Protein AF-A0A9D6XEL8-F1 (afdb_monomer_lite)

Secondary structure (DSSP, 8-state):
--TT--EEEEE-SS-TT-EEEEE--SSS------TTS------PPSEEEEEEE--TT--S-EEEEEEEPTT--------PPPP-S---GGGSSS----SS---GGGTT----GGGGG--

Sequence (119 aa):
MTKGRKIFTMQCGFHAYMESWALVVDHPYYAITGQDGRFEIGDIPPGTYKVTIWHPYVRETYERTVTIKPKEQATLDFKVTAPTGRLYANQMVENAYVRYTITEDVQSQIVPTLEKQAY

Foldseek 3Di:
DDPPDQKDKDADPPDQPRIDIGGHDPDPFDWDADPVRDTDGPDDDFAKDKDWDDDQQQPDIWIDIDGDDPPDDDDDDDDGDDHDDDRGPVVPDDDDPPVDPDDPVNPDDDDDPVVVPPD

pLDDT: mean 76.39, std 19.74, range [33.62, 95.5]

Structure (mmCIF, N/CA/C/O backbone):
data_AF-A0A9D6XEL8-F1
#
_entry.id   AF-A0A9D6XEL8-F1
#
loop_
_atom_site.group_PDB
_atom_site.id
_atom_site.type_symbol
_atom_site.label_atom_id
_atom_site.label_alt_id
_atom_site.label_comp_id
_atom_site.label_asym_id
_atom_site.label_entity_id
_atom_site.label_seq_id
_atom_site.pdbx_PDB_ins_code
_atom_site.Cartn_x
_atom_site.Cartn_y
_atom_site.Cartn_z
_atom_site.occupancy
_atom_site.B_iso_or_equiv
_atom_site.auth_seq_id
_atom_site.auth_comp_id
_atom_site.auth_asym_id
_atom_site.auth_atom_id
_atom_site.pdbx_PDB_model_num
ATOM 1 N N . MET A 1 1 ? 14.012 -21.705 -0.208 1.00 47.19 1 MET A N 1
ATOM 2 C CA . MET A 1 1 ? 13.277 -20.437 -0.001 1.00 47.19 1 MET A CA 1
ATOM 3 C C . MET A 1 1 ? 13.988 -19.662 1.100 1.00 47.19 1 MET A C 1
ATOM 5 O O . MET A 1 1 ? 14.205 -20.229 2.162 1.00 47.19 1 MET A O 1
ATOM 9 N N . THR A 1 2 ? 14.456 -18.441 0.841 1.00 53.06 2 THR A N 1
ATOM 10 C CA . THR A 1 2 ? 15.219 -17.649 1.823 1.00 53.06 2 THR A CA 1
ATOM 11 C C . THR A 1 2 ? 14.279 -17.109 2.902 1.00 53.06 2 THR A C 1
ATOM 13 O O . THR A 1 2 ? 13.271 -16.476 2.591 1.00 53.06 2 THR A O 1
ATOM 16 N N . LYS A 1 3 ? 14.590 -17.384 4.171 1.00 62.34 3 LYS A N 1
ATOM 17 C CA . LYS A 1 3 ? 13.805 -16.966 5.342 1.00 62.34 3 LYS A CA 1
ATOM 18 C C . LYS A 1 3 ? 13.632 -15.436 5.345 1.00 62.34 3 LYS A C 1
ATOM 20 O O . LYS A 1 3 ? 14.617 -14.720 5.215 1.00 62.34 3 LYS A O 1
ATOM 25 N N . GLY A 1 4 ? 12.396 -14.945 5.481 1.00 71.56 4 GLY A N 1
ATOM 26 C CA . GLY A 1 4 ? 12.094 -13.512 5.643 1.00 71.56 4 GLY A CA 1
ATOM 27 C C . GLY A 1 4 ? 11.819 -12.704 4.365 1.00 71.56 4 GLY A C 1
ATOM 28 O O . GLY A 1 4 ? 11.584 -11.502 4.459 1.00 71.56 4 GLY A O 1
ATOM 29 N N . ARG A 1 5 ? 11.806 -13.319 3.174 1.00 74.50 5 ARG A N 1
ATOM 30 C CA . ARG A 1 5 ? 11.405 -12.621 1.939 1.00 74.50 5 ARG A CA 1
ATOM 31 C C . ARG A 1 5 ? 9.878 -12.469 1.883 1.00 74.50 5 ARG A C 1
ATOM 33 O O . ARG A 1 5 ? 9.175 -13.472 1.820 1.00 74.50 5 ARG A O 1
ATOM 40 N N . LYS A 1 6 ? 9.385 -11.224 1.883 1.00 83.12 6 LYS A N 1
ATOM 41 C CA . LYS A 1 6 ? 7.946 -10.897 1.791 1.00 83.12 6 LYS A CA 1
ATOM 42 C C . LYS A 1 6 ? 7.500 -10.405 0.414 1.00 83.12 6 LYS A C 1
ATOM 44 O O . LYS A 1 6 ? 6.308 -10.352 0.157 1.00 83.12 6 LYS A O 1
ATOM 49 N N . ILE A 1 7 ? 8.440 -10.063 -0.467 1.00 87.56 7 ILE A N 1
ATOM 50 C CA . ILE A 1 7 ? 8.157 -9.626 -1.839 1.00 87.56 7 ILE A CA 1
ATOM 51 C C . ILE A 1 7 ? 8.585 -10.732 -2.800 1.00 87.56 7 ILE A C 1
ATOM 53 O O . ILE A 1 7 ? 9.724 -11.205 -2.752 1.00 87.56 7 ILE A O 1
ATOM 57 N N . PHE A 1 8 ? 7.671 -11.124 -3.677 1.00 86.81 8 PHE A N 1
ATOM 58 C CA . PHE A 1 8 ? 7.888 -12.085 -4.745 1.00 86.81 8 PHE A CA 1
ATOM 59 C C . PHE A 1 8 ? 7.689 -11.384 -6.079 1.00 86.81 8 PHE A C 1
ATOM 61 O O . PHE A 1 8 ? 6.762 -10.596 -6.244 1.00 86.81 8 PHE A O 1
ATOM 68 N N . THR A 1 9 ? 8.565 -11.689 -7.025 1.00 86.88 9 THR A N 1
ATOM 69 C CA . THR A 1 9 ? 8.474 -11.220 -8.402 1.00 86.88 9 THR A CA 1
ATOM 70 C C . THR A 1 9 ? 8.612 -12.421 -9.324 1.00 86.88 9 THR A C 1
ATOM 72 O O . THR A 1 9 ? 9.422 -13.320 -9.073 1.00 86.88 9 THR A O 1
ATOM 75 N N . MET A 1 10 ? 7.786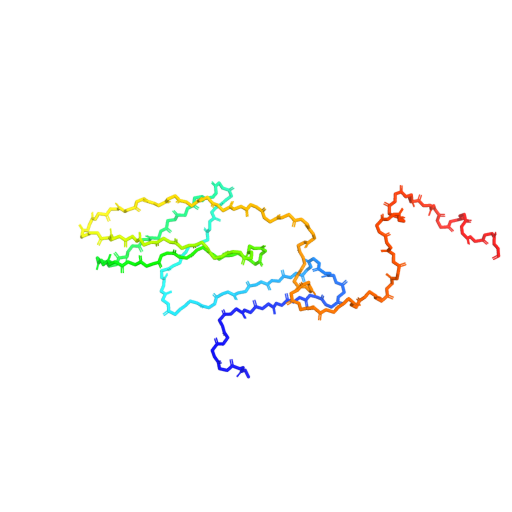 -12.460 -10.360 1.00 86.69 10 MET A N 1
ATOM 76 C CA . MET A 1 10 ? 7.879 -13.420 -11.449 1.00 86.69 10 MET A CA 1
ATOM 77 C C . MET A 1 10 ? 7.891 -12.628 -12.746 1.00 86.69 10 MET A C 1
ATOM 79 O O . MET A 1 10 ? 6.924 -11.937 -13.054 1.00 86.69 10 MET A O 1
ATOM 83 N N . GLN A 1 11 ? 8.982 -12.746 -13.496 1.00 84.50 11 GLN A N 1
ATOM 84 C CA . GLN A 1 11 ? 9.199 -12.029 -14.746 1.00 84.50 11 GLN A CA 1
ATOM 85 C C . GLN A 1 11 ? 9.474 -13.019 -15.880 1.00 84.50 11 GLN A C 1
ATOM 87 O O . GLN A 1 11 ? 10.145 -14.036 -15.691 1.00 84.50 11 GLN A O 1
ATOM 92 N N . CYS A 1 12 ? 8.967 -12.715 -17.072 1.00 83.81 12 CYS A N 1
ATOM 93 C CA . CYS A 1 12 ? 9.309 -13.440 -18.287 1.00 83.81 12 CYS A CA 1
ATOM 94 C C . CYS A 1 12 ? 10.765 -13.162 -18.692 1.00 83.81 12 CYS A C 1
ATOM 96 O O . CYS A 1 12 ? 11.196 -12.014 -18.747 1.00 83.81 12 CYS A O 1
ATOM 98 N N . GLY A 1 13 ? 11.514 -14.201 -19.069 1.00 84.00 13 GLY A N 1
ATOM 99 C CA . GLY A 1 13 ? 12.900 -14.046 -19.529 1.00 84.00 13 GLY A CA 1
ATOM 100 C C . GLY A 1 13 ? 13.059 -13.354 -20.891 1.00 84.00 13 GLY A C 1
ATOM 101 O O . GLY A 1 13 ? 14.178 -13.012 -21.262 1.00 84.00 13 GLY A O 1
ATOM 102 N N . PHE A 1 14 ? 11.969 -13.161 -21.642 1.00 83.12 14 PHE A N 1
ATOM 103 C CA . PHE A 1 14 ? 11.994 -12.568 -22.986 1.00 83.12 14 PHE A CA 1
ATOM 104 C C . PHE A 1 14 ? 11.302 -11.202 -23.051 1.00 83.12 14 PHE A C 1
ATOM 106 O O . PHE A 1 14 ? 11.761 -10.296 -23.742 1.00 83.12 14 PHE A O 1
ATOM 113 N N . HIS A 1 15 ? 10.211 -11.034 -22.303 1.00 79.44 15 HIS A N 1
ATOM 114 C CA . HIS A 1 15 ? 9.419 -9.810 -22.293 1.00 79.44 15 HIS A CA 1
ATOM 115 C C . HIS A 1 15 ? 9.628 -9.072 -20.976 1.00 79.44 15 HIS A C 1
ATOM 117 O O . HIS A 1 15 ? 9.016 -9.418 -19.968 1.00 79.44 15 HIS A O 1
ATOM 123 N N . ALA A 1 16 ? 10.463 -8.031 -20.992 1.00 71.69 16 ALA A N 1
ATOM 124 C CA . ALA A 1 16 ? 10.789 -7.267 -19.788 1.00 71.69 16 ALA A CA 1
ATOM 125 C C . ALA A 1 16 ? 9.557 -6.646 -19.100 1.00 71.69 16 ALA A C 1
ATOM 127 O O . ALA A 1 16 ? 9.580 -6.487 -17.886 1.00 71.69 16 ALA A O 1
ATOM 128 N N . TYR A 1 17 ? 8.489 -6.352 -19.854 1.00 74.75 17 TYR A N 1
ATOM 129 C CA . TYR A 1 17 ? 7.215 -5.826 -19.341 1.00 74.75 17 TYR A CA 1
ATOM 130 C C . TYR A 1 17 ? 6.308 -6.890 -18.709 1.00 74.75 17 TYR A C 1
ATOM 132 O O . TYR A 1 17 ? 5.348 -6.553 -18.020 1.00 74.75 17 TYR A O 1
ATOM 140 N N . MET A 1 18 ? 6.542 -8.172 -18.999 1.00 82.31 18 MET A N 1
ATOM 141 C CA . MET A 1 18 ? 5.672 -9.250 -18.550 1.00 82.31 18 MET A CA 1
ATOM 142 C C . MET A 1 18 ? 6.148 -9.724 -17.185 1.00 82.31 18 MET A C 1
ATOM 144 O O . MET A 1 18 ? 6.971 -10.636 -17.063 1.00 82.31 18 MET A O 1
ATOM 148 N N . GLU A 1 19 ? 5.617 -9.076 -16.161 1.00 84.94 19 GLU A N 1
ATOM 149 C CA . GLU A 1 19 ? 5.938 -9.350 -14.773 1.00 84.94 19 GLU A CA 1
ATOM 150 C C . GLU A 1 19 ? 4.691 -9.395 -13.897 1.00 84.94 19 GLU A C 1
ATOM 152 O O . GLU A 1 19 ? 3.638 -8.844 -14.212 1.00 84.94 19 GLU A O 1
ATOM 157 N N . SER A 1 20 ? 4.831 -10.077 -12.770 1.00 87.62 20 SER A N 1
ATOM 158 C CA . SER A 1 20 ? 3.857 -10.092 -11.693 1.00 87.62 20 SER A CA 1
ATOM 159 C C . SER A 1 20 ? 4.581 -9.969 -10.365 1.00 87.62 20 SER A C 1
ATOM 161 O O . SER A 1 20 ? 5.723 -10.413 -10.210 1.00 87.62 20 SER A O 1
ATOM 163 N N . TRP A 1 21 ? 3.896 -9.362 -9.406 1.00 87.81 21 TRP A N 1
ATOM 164 C CA . TRP A 1 21 ? 4.420 -9.132 -8.076 1.00 87.81 21 TRP A CA 1
ATOM 165 C C . TRP A 1 21 ? 3.437 -9.625 -7.026 1.00 87.81 21 TRP A C 1
ATOM 167 O O . TRP A 1 21 ? 2.225 -9.505 -7.194 1.00 87.81 21 TRP A O 1
ATOM 177 N N . ALA A 1 22 ? 3.964 -10.139 -5.921 1.00 86.69 22 ALA A N 1
ATOM 178 C CA . ALA A 1 22 ? 3.176 -10.475 -4.749 1.00 86.69 22 ALA A CA 1
ATOM 179 C C . ALA A 1 22 ? 3.867 -9.961 -3.486 1.00 86.69 22 ALA A C 1
ATOM 181 O O . ALA A 1 22 ? 5.074 -10.136 -3.303 1.00 86.69 22 ALA A O 1
ATOM 182 N N . LEU A 1 23 ? 3.080 -9.347 -2.609 1.00 88.88 23 LEU A N 1
ATOM 183 C CA . LEU A 1 23 ? 3.489 -8.935 -1.275 1.00 88.88 23 LEU A CA 1
ATOM 184 C C . LEU A 1 23 ? 2.778 -9.830 -0.260 1.00 88.88 23 LEU A C 1
ATOM 186 O O . LEU A 1 23 ? 1.553 -9.903 -0.237 1.00 88.88 23 LEU A O 1
ATOM 190 N N . VAL A 1 24 ? 3.551 -10.513 0.578 1.00 89.12 24 VAL A N 1
ATOM 191 C CA . VAL A 1 24 ? 3.031 -11.331 1.673 1.00 89.12 24 VAL A CA 1
ATOM 192 C C . VAL A 1 24 ? 2.854 -10.451 2.901 1.00 89.12 24 VAL A C 1
ATOM 194 O O . VAL A 1 24 ? 3.816 -9.869 3.410 1.00 89.12 24 VAL A O 1
ATOM 197 N N . VAL A 1 25 ? 1.613 -10.379 3.371 1.00 90.00 25 VAL A N 1
ATOM 198 C CA . VAL A 1 25 ? 1.204 -9.636 4.561 1.00 90.00 25 VAL A CA 1
ATOM 199 C C . VAL A 1 25 ? 0.796 -10.646 5.633 1.00 90.00 25 VAL A C 1
ATOM 201 O O . VAL A 1 25 ? 0.002 -11.543 5.369 1.00 90.00 25 VAL A O 1
ATOM 204 N N . ASP A 1 26 ? 1.343 -10.509 6.843 1.00 90.69 26 ASP A N 1
ATOM 205 C CA . ASP A 1 26 ? 1.114 -11.460 7.948 1.00 90.69 26 ASP A CA 1
ATOM 206 C C . ASP A 1 26 ? -0.225 -11.226 8.682 1.00 90.69 26 ASP A C 1
ATOM 208 O O . ASP A 1 26 ? -0.531 -11.894 9.668 1.00 90.69 26 ASP A O 1
ATOM 212 N N . HIS A 1 27 ? -1.019 -10.253 8.233 1.00 92.31 27 HIS A N 1
ATOM 213 C CA . HIS A 1 27 ? -2.295 -9.849 8.819 1.00 92.31 27 HIS A CA 1
ATOM 214 C C . HIS A 1 27 ? -3.344 -9.600 7.722 1.00 92.31 27 HIS A C 1
ATOM 216 O O . HIS A 1 27 ? -2.977 -9.284 6.589 1.00 92.31 27 HIS A O 1
ATOM 222 N N . PRO A 1 28 ? -4.650 -9.676 8.036 1.00 94.06 28 PRO A N 1
ATOM 223 C CA . PRO A 1 28 ? -5.707 -9.538 7.029 1.00 94.06 28 PRO A CA 1
ATOM 224 C C . PRO A 1 28 ? -5.932 -8.093 6.556 1.00 94.06 28 PRO A C 1
ATOM 226 O O . PRO A 1 28 ? -6.635 -7.874 5.578 1.00 94.06 28 PRO A O 1
ATOM 229 N N . TYR A 1 29 ? -5.351 -7.102 7.237 1.00 94.75 29 TYR A N 1
ATOM 230 C CA . TYR A 1 29 ? -5.590 -5.684 6.956 1.00 94.75 29 TYR A CA 1
ATOM 231 C C . TYR A 1 29 ? -4.754 -5.182 5.772 1.00 94.75 29 TYR A C 1
ATOM 233 O O . TYR A 1 29 ? -3.647 -4.679 5.951 1.00 94.75 29 TYR A O 1
ATOM 241 N N . TYR A 1 30 ? -5.271 -5.331 4.557 1.00 94.31 30 TYR A N 1
ATOM 242 C CA . TYR A 1 30 ? -4.699 -4.752 3.344 1.00 94.31 30 TYR A CA 1
ATOM 243 C C . TYR A 1 30 ? -5.817 -4.341 2.384 1.00 94.31 30 TYR A C 1
ATOM 245 O O . TYR A 1 30 ? -6.927 -4.863 2.448 1.00 94.31 30 TYR A O 1
ATOM 253 N N . ALA A 1 31 ? -5.512 -3.419 1.477 1.00 94.81 31 ALA A N 1
ATOM 254 C CA . ALA A 1 31 ? -6.393 -3.052 0.378 1.00 94.81 31 ALA A CA 1
ATOM 255 C C . ALA A 1 31 ? -5.563 -2.770 -0.873 1.00 94.81 31 ALA A C 1
ATOM 257 O O . ALA A 1 31 ? -4.433 -2.289 -0.787 1.00 94.81 31 ALA A O 1
ATOM 258 N N . ILE A 1 32 ? -6.140 -3.066 -2.036 1.00 93.19 32 ILE A N 1
ATOM 259 C CA . ILE A 1 32 ? -5.604 -2.649 -3.331 1.00 93.19 32 ILE A CA 1
ATOM 260 C C . ILE A 1 32 ? -6.354 -1.381 -3.726 1.00 93.19 32 ILE A C 1
ATOM 262 O O . ILE A 1 32 ? -7.584 -1.364 -3.717 1.00 93.19 32 ILE A O 1
ATOM 266 N N . THR A 1 33 ? -5.621 -0.318 -4.050 1.00 93.75 33 THR A N 1
ATOM 267 C CA . THR A 1 33 ? -6.218 0.945 -4.494 1.00 93.75 33 THR A CA 1
ATOM 268 C C . THR A 1 33 ? -6.980 0.758 -5.803 1.00 93.75 33 THR A C 1
ATOM 270 O O . THR A 1 33 ? -6.481 0.113 -6.729 1.00 93.75 33 THR A O 1
ATOM 273 N N . GLY A 1 34 ? -8.164 1.362 -5.896 1.00 92.00 34 GLY A N 1
ATOM 274 C CA . GLY A 1 34 ? -8.931 1.444 -7.136 1.00 92.00 34 GLY A CA 1
ATOM 275 C C . GLY A 1 34 ? -8.261 2.332 -8.191 1.00 92.00 34 GLY A C 1
ATOM 276 O O . GLY A 1 34 ? -7.245 2.980 -7.939 1.00 92.00 34 GLY A O 1
ATOM 277 N N . GLN A 1 35 ? -8.860 2.401 -9.384 1.00 91.50 35 GLN A N 1
ATOM 278 C CA . GLN A 1 35 ? -8.367 3.248 -10.486 1.00 91.50 35 GLN A CA 1
ATOM 279 C C . GLN A 1 35 ? -8.388 4.749 -10.155 1.00 91.50 35 GLN A C 1
ATOM 281 O O . GLN A 1 35 ? -7.654 5.531 -10.749 1.00 91.50 35 GLN A O 1
ATOM 286 N N . ASP A 1 36 ? -9.227 5.143 -9.204 1.00 91.62 36 ASP A N 1
ATOM 287 C CA . ASP A 1 36 ? -9.355 6.497 -8.670 1.00 91.62 36 ASP A CA 1
ATOM 288 C C . ASP A 1 36 ? -8.433 6.762 -7.465 1.00 91.62 36 ASP A C 1
ATOM 290 O O . ASP A 1 36 ? -8.490 7.835 -6.868 1.00 91.62 36 ASP A O 1
ATOM 294 N N . GLY A 1 37 ? -7.592 5.791 -7.091 1.00 90.56 37 GLY A N 1
ATOM 295 C CA . GLY A 1 37 ? -6.678 5.880 -5.954 1.00 90.56 37 GLY A CA 1
ATOM 296 C C . GLY A 1 37 ? -7.337 5.683 -4.587 1.00 90.56 37 GLY A C 1
ATOM 297 O O . GLY A 1 37 ? -6.646 5.776 -3.573 1.00 90.56 37 GLY A O 1
ATOM 298 N N . ARG A 1 38 ? -8.645 5.393 -4.524 1.00 94.94 38 ARG A N 1
ATOM 299 C CA . ARG A 1 38 ? -9.341 5.156 -3.251 1.00 94.94 38 ARG A CA 1
ATOM 300 C C . ARG A 1 38 ? -9.079 3.747 -2.727 1.00 94.94 38 ARG A C 1
ATOM 302 O O . ARG A 1 38 ? -8.910 2.799 -3.494 1.00 94.94 38 ARG A O 1
ATOM 309 N N . PHE A 1 39 ? -9.065 3.616 -1.406 1.00 94.38 39 PHE A N 1
ATOM 310 C CA . PHE A 1 39 ? -8.938 2.348 -0.695 1.00 94.38 39 PHE A CA 1
ATOM 311 C C . PHE A 1 39 ? -9.803 2.372 0.566 1.00 94.38 39 PHE A C 1
ATOM 313 O O . PHE A 1 39 ? -10.055 3.434 1.134 1.00 94.38 39 PHE A O 1
ATOM 320 N N . GLU A 1 40 ? -10.232 1.197 1.012 1.00 94.81 40 GLU A N 1
ATOM 321 C CA . GLU A 1 40 ? -10.975 1.014 2.256 1.00 94.81 40 GLU A CA 1
ATOM 322 C C . GLU A 1 40 ? -10.486 -0.270 2.928 1.00 94.81 40 GLU A C 1
ATOM 324 O O . GLU A 1 40 ? -10.307 -1.292 2.267 1.00 94.81 40 GLU A O 1
ATOM 329 N N . ILE A 1 41 ? -10.230 -0.206 4.234 1.00 94.44 41 ILE A N 1
ATOM 330 C CA . ILE A 1 41 ? -9.861 -1.364 5.052 1.00 94.44 41 ILE A CA 1
ATOM 331 C C . ILE A 1 41 ? -10.839 -1.398 6.225 1.00 94.44 41 ILE A C 1
ATOM 333 O O . ILE A 1 41 ? -10.801 -0.528 7.095 1.00 94.44 41 ILE A O 1
ATOM 337 N N . GLY A 1 42 ? -11.734 -2.383 6.212 1.00 93.56 42 GLY A N 1
ATOM 338 C CA . GLY A 1 42 ? -12.746 -2.581 7.247 1.00 93.56 42 GLY A CA 1
ATOM 339 C C . GLY A 1 42 ? -12.230 -3.355 8.460 1.00 93.56 42 GLY A C 1
ATOM 340 O O . GLY A 1 42 ? -11.130 -3.911 8.450 1.00 93.56 42 GLY A O 1
ATOM 341 N N . ASP A 1 43 ? -13.061 -3.389 9.503 1.00 92.38 43 ASP A N 1
ATOM 342 C CA . ASP A 1 43 ? -12.907 -4.255 10.680 1.00 92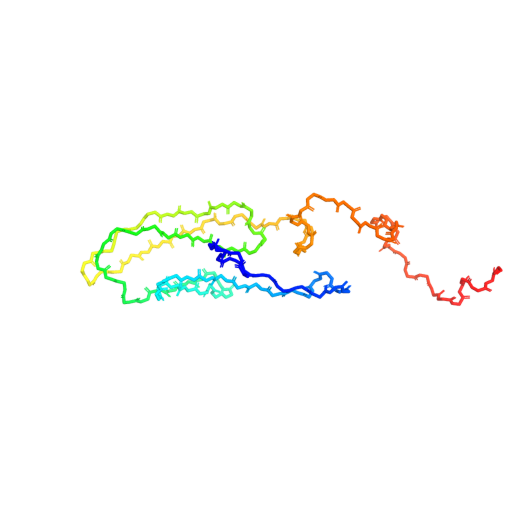.38 43 ASP A CA 1
ATOM 343 C C . ASP A 1 43 ? -11.554 -4.150 11.406 1.00 92.38 43 ASP A C 1
ATOM 345 O O . ASP A 1 43 ? -11.086 -5.108 12.023 1.00 92.38 43 ASP A O 1
ATOM 349 N N . ILE A 1 44 ? -10.922 -2.972 11.369 1.00 93.19 44 ILE A N 1
ATOM 350 C CA . ILE A 1 44 ? -9.667 -2.718 12.082 1.00 93.19 44 ILE A CA 1
ATOM 351 C C . ILE A 1 44 ? -9.964 -2.546 13.582 1.00 93.19 44 ILE A C 1
ATOM 353 O O . ILE A 1 44 ? -10.744 -1.661 13.953 1.00 93.19 44 ILE A O 1
ATOM 357 N N . PRO A 1 45 ? -9.341 -3.341 14.471 1.00 94.38 45 PRO A N 1
ATOM 358 C CA . PRO A 1 45 ? -9.480 -3.156 15.908 1.00 94.38 45 PRO A CA 1
ATOM 359 C C . PRO A 1 45 ? -9.014 -1.760 16.355 1.00 94.38 45 PRO A C 1
ATOM 361 O O . PRO A 1 45 ? -8.154 -1.159 15.714 1.00 94.38 45 PRO A O 1
ATOM 364 N N . PRO A 1 46 ? -9.530 -1.224 17.473 1.00 95.50 46 PRO A N 1
ATOM 365 C CA . PRO A 1 46 ? -9.045 0.044 18.004 1.00 95.50 46 PRO A CA 1
ATOM 366 C C . PRO A 1 46 ? -7.562 -0.037 18.384 1.00 95.50 46 PRO A C 1
ATOM 368 O O . PRO A 1 46 ? -7.138 -0.972 19.067 1.00 95.50 46 PRO A O 1
ATOM 371 N N . GLY A 1 47 ? -6.779 0.959 17.977 1.00 95.00 47 GLY A N 1
ATOM 372 C CA . GLY A 1 47 ? -5.334 0.970 18.189 1.00 95.00 47 GLY A CA 1
ATOM 373 C C . GLY A 1 47 ? -4.607 2.005 17.337 1.00 95.00 47 GLY A C 1
ATOM 374 O O . GLY A 1 47 ? -5.208 2.703 16.522 1.00 95.00 47 GLY A O 1
ATOM 375 N N . THR A 1 48 ? -3.293 2.105 17.533 1.00 95.50 48 THR A N 1
ATOM 376 C CA . THR A 1 48 ? -2.415 2.940 16.704 1.00 95.50 48 THR A CA 1
ATOM 377 C C . THR A 1 48 ? -1.654 2.051 15.731 1.00 95.50 48 THR A C 1
ATOM 379 O O . THR A 1 48 ? -0.937 1.143 16.150 1.00 95.50 48 THR A O 1
ATOM 382 N N . TYR A 1 49 ? -1.786 2.334 14.440 1.00 95.00 49 TYR A N 1
ATOM 383 C CA . TYR A 1 49 ? -1.218 1.543 13.355 1.00 95.00 49 TYR A CA 1
ATOM 384 C C . TYR A 1 49 ? -0.347 2.401 12.453 1.00 95.00 49 TYR A C 1
ATOM 386 O O . TYR A 1 49 ? -0.564 3.604 12.311 1.00 95.00 49 TYR A O 1
ATOM 394 N N . LYS A 1 50 ? 0.623 1.757 11.806 1.00 94.69 50 LYS A N 1
ATOM 395 C CA . LYS A 1 50 ? 1.388 2.348 10.715 1.00 94.69 50 LYS A CA 1
ATOM 396 C C . LYS A 1 50 ? 0.872 1.783 9.400 1.00 94.69 50 LYS A C 1
ATOM 398 O O . LYS A 1 50 ? 0.941 0.578 9.181 1.00 94.69 50 LYS A O 1
ATOM 403 N N . VAL A 1 51 ? 0.354 2.657 8.552 1.00 94.44 51 VAL A N 1
ATOM 404 C CA . VAL A 1 51 ? -0.104 2.332 7.204 1.00 94.44 51 VAL A CA 1
ATOM 405 C C . VAL A 1 51 ? 1.044 2.603 6.244 1.00 94.44 51 VAL A C 1
ATOM 407 O O . VAL A 1 51 ? 1.590 3.706 6.239 1.00 94.44 51 VAL A O 1
ATOM 410 N N . THR A 1 52 ? 1.402 1.600 5.447 1.00 93.06 52 THR A N 1
ATOM 411 C CA . THR A 1 52 ? 2.478 1.670 4.453 1.00 93.06 52 THR A CA 1
ATOM 412 C C . THR A 1 52 ? 1.883 1.489 3.063 1.00 93.06 52 THR A C 1
ATOM 414 O O . THR A 1 52 ? 1.153 0.526 2.829 1.00 93.06 52 THR A O 1
ATOM 417 N N . ILE A 1 53 ? 2.219 2.380 2.132 1.00 93.38 53 ILE A N 1
ATOM 418 C CA . ILE A 1 53 ? 1.917 2.191 0.712 1.00 93.38 53 ILE A CA 1
ATOM 419 C C . ILE A 1 53 ? 3.074 1.440 0.067 1.00 93.38 53 ILE A C 1
ATOM 421 O O . ILE A 1 53 ? 4.240 1.799 0.240 1.00 93.38 53 ILE A O 1
ATOM 425 N N . TRP A 1 54 ? 2.741 0.408 -0.701 1.00 90.94 54 TRP A N 1
ATOM 426 C CA . TRP A 1 54 ? 3.706 -0.369 -1.461 1.00 90.94 54 TRP A CA 1
ATOM 427 C C . TRP A 1 54 ? 3.272 -0.462 -2.920 1.00 90.94 54 TRP A C 1
ATOM 429 O O . TRP A 1 54 ? 2.118 -0.764 -3.218 1.00 90.94 54 TRP A O 1
ATOM 439 N N . HIS A 1 55 ? 4.213 -0.216 -3.827 1.00 88.06 55 HIS A N 1
ATOM 440 C CA . HIS A 1 55 ? 4.025 -0.386 -5.259 1.00 88.06 55 HIS A CA 1
ATOM 441 C C . HIS A 1 55 ? 5.371 -0.765 -5.897 1.00 88.06 55 HIS A C 1
ATOM 443 O O . HIS A 1 55 ? 6.371 -0.128 -5.564 1.00 88.06 55 HIS A O 1
ATOM 449 N N . PRO A 1 56 ? 5.434 -1.738 -6.827 1.00 84.50 56 PRO A N 1
ATOM 450 C CA . PRO A 1 56 ? 6.695 -2.246 -7.378 1.00 84.50 56 PRO A CA 1
ATOM 451 C C . PRO A 1 56 ? 7.640 -1.179 -7.933 1.00 84.50 56 PRO A C 1
ATOM 453 O O . PRO A 1 56 ? 8.852 -1.268 -7.778 1.00 84.50 56 PRO A O 1
ATOM 456 N N . TYR A 1 57 ? 7.082 -0.152 -8.570 1.00 80.94 57 TYR A N 1
ATOM 457 C CA . TYR A 1 57 ? 7.868 0.912 -9.196 1.00 80.94 57 TYR A CA 1
ATOM 458 C C . TYR A 1 57 ? 8.127 2.117 -8.292 1.00 80.94 57 TYR A C 1
ATOM 460 O O . TYR A 1 57 ? 8.890 3.007 -8.663 1.00 80.94 57 TYR A O 1
ATOM 468 N N . VAL A 1 58 ? 7.503 2.172 -7.115 1.00 85.38 58 VAL A N 1
ATOM 469 C CA . VAL A 1 58 ? 7.719 3.265 -6.170 1.00 85.38 58 VAL A CA 1
ATOM 470 C C . VAL A 1 58 ? 8.915 2.898 -5.296 1.00 85.38 58 VAL A C 1
ATOM 472 O O . VAL A 1 58 ? 8.883 1.932 -4.541 1.00 85.38 58 VAL A O 1
ATOM 475 N N . ARG A 1 59 ? 9.999 3.663 -5.437 1.00 75.19 59 ARG A N 1
ATOM 476 C CA . ARG A 1 59 ? 11.274 3.413 -4.739 1.00 75.19 59 ARG A CA 1
ATOM 477 C C . ARG A 1 59 ? 11.289 3.967 -3.316 1.00 75.19 59 ARG A C 1
ATOM 479 O O . ARG A 1 59 ? 12.105 3.547 -2.503 1.00 75.19 59 ARG A O 1
ATOM 486 N N . GLU A 1 60 ? 10.422 4.935 -3.047 1.00 82.31 60 GLU A N 1
ATOM 487 C CA . GLU A 1 60 ? 10.288 5.581 -1.749 1.00 82.31 60 GLU A CA 1
ATOM 488 C C . GLU A 1 60 ? 9.248 4.863 -0.892 1.00 82.31 60 GLU A C 1
ATOM 490 O O . GLU A 1 60 ? 8.219 4.394 -1.375 1.00 82.31 60 GLU A O 1
ATOM 495 N N . THR A 1 61 ? 9.495 4.819 0.410 1.00 85.56 61 THR A N 1
ATOM 496 C CA . THR A 1 61 ? 8.544 4.264 1.367 1.00 85.56 61 THR A CA 1
ATOM 497 C C . THR A 1 61 ? 7.611 5.370 1.847 1.00 85.56 61 THR A C 1
ATOM 499 O O . THR A 1 61 ? 8.059 6.338 2.460 1.00 85.56 61 THR A O 1
ATOM 502 N N . TYR A 1 62 ? 6.309 5.216 1.602 1.00 90.69 62 TYR A N 1
ATOM 503 C CA . TYR A 1 62 ? 5.283 6.134 2.098 1.00 90.69 62 TYR A CA 1
ATOM 504 C C . TYR A 1 62 ? 4.584 5.507 3.298 1.00 90.69 62 TYR A C 1
ATOM 506 O O . TYR A 1 62 ? 3.899 4.493 3.168 1.00 90.69 62 TYR A O 1
ATOM 514 N N . GLU A 1 63 ? 4.755 6.117 4.468 1.00 94.31 63 GLU A N 1
ATOM 515 C CA . GLU A 1 63 ? 4.188 5.634 5.725 1.00 94.31 63 GLU A CA 1
ATOM 516 C C . GLU A 1 63 ? 3.445 6.747 6.454 1.00 94.31 63 GLU A C 1
ATOM 518 O O . GLU A 1 63 ? 3.892 7.895 6.488 1.00 94.31 63 GLU A O 1
ATOM 523 N N . ARG A 1 64 ? 2.320 6.398 7.081 1.00 94.12 64 ARG A N 1
ATOM 524 C CA . ARG A 1 64 ? 1.635 7.267 8.038 1.00 94.12 64 ARG A CA 1
ATOM 525 C C . ARG A 1 64 ? 1.125 6.491 9.234 1.00 94.12 64 ARG A C 1
ATOM 527 O O . ARG A 1 64 ? 0.620 5.381 9.107 1.00 94.12 64 ARG A O 1
ATOM 534 N N . THR A 1 65 ? 1.216 7.124 10.395 1.00 95.00 65 THR A N 1
ATOM 535 C CA . THR A 1 65 ? 0.598 6.625 11.621 1.00 95.00 65 THR A CA 1
ATOM 536 C C . THR A 1 65 ? -0.849 7.096 11.698 1.00 95.00 65 THR A C 1
ATOM 538 O O . THR A 1 65 ? -1.133 8.267 11.447 1.00 95.00 65 THR A O 1
ATOM 541 N N . VAL A 1 66 ? -1.751 6.197 12.077 1.00 94.56 66 VAL A N 1
ATOM 542 C CA . VAL A 1 66 ? -3.172 6.474 12.298 1.00 94.56 66 VAL A CA 1
ATOM 543 C C . VAL A 1 66 ? -3.625 5.843 13.606 1.00 94.56 66 VAL A C 1
ATOM 545 O O . VAL A 1 66 ? -3.192 4.745 13.953 1.00 94.56 66 VAL A O 1
ATOM 548 N N . THR A 1 67 ? -4.500 6.528 14.334 1.00 94.94 67 THR A N 1
ATOM 549 C CA . THR A 1 67 ? -5.142 5.987 15.534 1.00 94.94 67 THR A CA 1
ATOM 550 C C . THR A 1 67 ? -6.610 5.729 15.228 1.00 94.94 67 THR A C 1
ATOM 552 O O . THR A 1 67 ? -7.351 6.664 14.935 1.00 94.94 67 THR A O 1
ATOM 555 N N . ILE A 1 68 ? -7.024 4.467 15.306 1.00 94.19 68 ILE A N 1
ATOM 556 C CA . ILE A 1 68 ? -8.416 4.040 15.164 1.00 94.19 68 ILE A CA 1
ATOM 557 C C . ILE A 1 68 ? -9.047 4.000 16.553 1.00 94.19 68 ILE A C 1
ATOM 559 O O . ILE A 1 68 ? -8.594 3.268 17.437 1.00 94.19 68 ILE A O 1
ATOM 563 N N . LYS A 1 69 ? -10.094 4.799 16.751 1.00 92.62 69 LYS A N 1
ATOM 564 C CA . LYS A 1 69 ? -10.905 4.785 17.972 1.00 92.62 69 LYS A CA 1
ATOM 565 C C . LYS A 1 69 ? -12.061 3.782 17.838 1.00 92.62 69 LYS A C 1
ATOM 567 O O . LYS A 1 69 ? -12.441 3.424 16.723 1.00 92.62 69 LYS A O 1
ATOM 572 N N . PRO A 1 70 ? -12.649 3.314 18.953 1.00 90.50 70 PRO A N 1
ATOM 573 C CA . PRO A 1 70 ? -13.769 2.377 18.911 1.00 90.50 70 PRO A CA 1
ATOM 574 C C . PRO A 1 70 ? -14.947 2.900 18.081 1.00 90.50 70 PRO A C 1
ATOM 576 O O . PRO A 1 70 ? -15.479 3.966 18.377 1.00 90.50 70 PRO A O 1
ATOM 579 N N . LYS A 1 71 ? -15.384 2.107 17.090 1.00 87.25 71 LYS A N 1
ATOM 580 C CA . LYS A 1 71 ? -16.512 2.411 16.185 1.00 87.25 71 LYS A CA 1
ATOM 581 C C . LYS A 1 71 ? -16.360 3.717 15.388 1.00 87.25 71 LYS A C 1
ATOM 583 O O . LYS A 1 71 ? -17.359 4.268 14.932 1.00 87.25 71 LYS A O 1
ATOM 588 N N . GLU A 1 72 ? -15.136 4.205 15.215 1.00 89.25 72 GLU A N 1
ATOM 589 C CA . GLU A 1 72 ? -14.842 5.429 14.470 1.00 89.25 7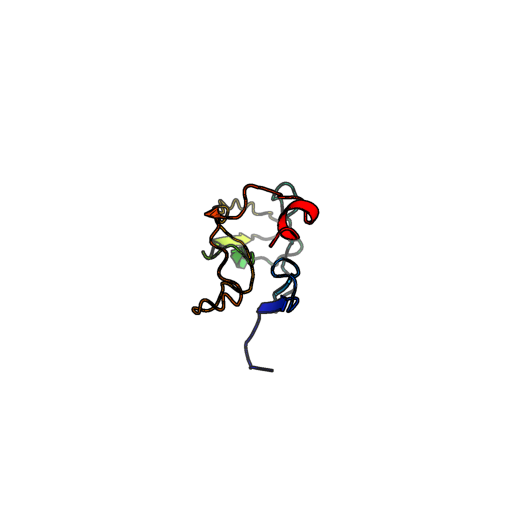2 GLU A CA 1
ATOM 590 C C . GLU A 1 72 ? -14.068 5.096 13.192 1.00 89.25 72 GLU A C 1
ATOM 592 O O . GLU A 1 72 ? -13.268 4.161 13.161 1.00 89.25 72 GLU A O 1
ATOM 597 N N . GLN A 1 73 ? -14.309 5.870 12.135 1.00 89.06 73 GLN A N 1
ATOM 598 C CA . GLN A 1 73 ? -13.555 5.780 10.889 1.00 89.06 73 GLN A CA 1
ATOM 599 C C . GLN A 1 73 ? -12.416 6.799 10.911 1.00 89.06 73 GLN A C 1
ATOM 601 O O . GLN A 1 73 ? -12.593 7.919 11.389 1.00 89.06 73 GLN A O 1
ATOM 606 N N . ALA A 1 74 ? -11.260 6.425 10.368 1.00 91.88 74 ALA A N 1
ATOM 607 C CA . ALA A 1 74 ? -10.152 7.347 10.162 1.00 91.88 74 ALA A CA 1
ATOM 608 C C . ALA A 1 74 ? -9.879 7.504 8.667 1.00 91.88 74 ALA A C 1
ATOM 610 O O . ALA A 1 74 ? -9.757 6.515 7.946 1.00 91.88 74 ALA A O 1
ATOM 611 N N . THR A 1 75 ? -9.740 8.751 8.226 1.00 93.25 75 THR A N 1
ATOM 612 C CA . THR A 1 75 ? -9.384 9.085 6.845 1.00 93.25 75 THR A CA 1
ATOM 613 C C . THR A 1 75 ? -7.891 9.368 6.752 1.00 93.25 75 THR A C 1
ATOM 615 O O . THR A 1 75 ? -7.324 10.053 7.607 1.00 93.25 75 THR A O 1
ATOM 618 N N . LEU A 1 76 ? -7.252 8.843 5.709 1.00 92.44 76 LEU A N 1
ATOM 619 C CA . LEU A 1 76 ? -5.844 9.069 5.410 1.00 92.44 76 LEU A CA 1
ATOM 620 C C . LEU A 1 76 ? -5.671 9.427 3.942 1.00 92.44 76 LEU A C 1
ATOM 622 O O . LEU A 1 76 ? -6.152 8.714 3.067 1.00 92.44 76 LEU A O 1
ATOM 626 N N . ASP A 1 77 ? -4.881 10.468 3.704 1.00 93.12 77 ASP A N 1
ATOM 627 C CA . ASP A 1 77 ? -4.469 10.883 2.372 1.00 93.12 77 ASP A CA 1
ATOM 628 C C . ASP A 1 77 ? -2.966 10.666 2.194 1.00 93.12 77 ASP A C 1
ATOM 630 O O . ASP A 1 77 ? -2.145 11.058 3.036 1.00 93.12 77 ASP A O 1
ATOM 634 N N . PHE A 1 78 ? -2.600 10.064 1.064 1.00 91.44 78 PHE A N 1
ATOM 635 C CA . PHE A 1 78 ? -1.217 9.851 0.658 1.00 91.44 78 PHE A CA 1
ATOM 636 C C . PHE A 1 78 ? -0.947 10.594 -0.644 1.00 91.44 78 PHE A C 1
ATOM 638 O O . PHE A 1 78 ? -1.683 10.462 -1.618 1.00 91.44 78 PHE A O 1
ATOM 645 N N . LYS A 1 79 ? 0.153 11.347 -0.679 1.00 92.00 79 LYS A N 1
ATOM 646 C CA . LYS A 1 79 ? 0.690 11.910 -1.916 1.00 92.00 79 LYS A CA 1
ATOM 647 C C . LYS A 1 79 ? 1.895 11.080 -2.323 1.00 92.00 79 LYS A C 1
ATOM 649 O O . LYS A 1 79 ? 2.961 11.239 -1.741 1.00 92.00 79 LYS A O 1
ATOM 654 N N . VAL A 1 80 ? 1.697 10.197 -3.293 1.00 89.44 80 VAL A N 1
ATOM 655 C CA . VAL A 1 80 ? 2.752 9.343 -3.845 1.00 89.44 80 VAL A CA 1
ATOM 656 C C . VAL A 1 80 ? 3.259 9.976 -5.132 1.00 89.44 80 VAL A C 1
ATOM 658 O O . VAL A 1 80 ? 2.470 10.294 -6.023 1.00 89.44 80 VAL A O 1
ATOM 661 N N . THR A 1 81 ? 4.568 10.179 -5.236 1.00 88.06 81 THR A N 1
ATOM 662 C CA . THR A 1 81 ? 5.168 10.675 -6.475 1.00 88.06 81 THR A CA 1
ATOM 663 C C . THR A 1 81 ? 5.172 9.551 -7.506 1.00 88.06 81 THR A C 1
ATOM 665 O O . THR A 1 81 ? 5.703 8.470 -7.249 1.00 88.06 81 THR A O 1
ATOM 668 N N . ALA A 1 82 ? 4.567 9.795 -8.671 1.00 83.94 82 ALA A N 1
ATOM 669 C CA . ALA A 1 82 ? 4.553 8.817 -9.751 1.00 83.94 82 ALA A CA 1
ATOM 670 C C . ALA A 1 82 ? 5.994 8.544 -10.224 1.00 83.94 82 ALA A C 1
ATOM 672 O O . ALA A 1 82 ? 6.732 9.496 -10.495 1.00 83.94 82 ALA A O 1
ATOM 673 N N . PRO A 1 83 ? 6.411 7.272 -10.324 1.00 77.88 83 PRO A N 1
ATOM 674 C CA . PRO A 1 83 ? 7.747 6.946 -10.789 1.00 77.88 83 PRO A CA 1
ATOM 675 C C . PRO A 1 83 ? 7.896 7.325 -12.265 1.00 77.88 83 PRO A C 1
ATOM 677 O O . PRO A 1 83 ? 7.003 7.087 -13.078 1.00 77.88 83 PRO A O 1
ATOM 680 N N . THR A 1 84 ? 9.036 7.916 -12.608 1.00 75.12 84 THR A N 1
ATOM 681 C CA . THR A 1 84 ? 9.392 8.304 -13.976 1.00 75.12 84 THR A CA 1
ATOM 682 C C . THR A 1 84 ? 10.517 7.405 -14.506 1.00 75.12 84 THR A C 1
ATOM 684 O O . THR A 1 84 ? 11.327 6.891 -13.733 1.00 75.12 84 THR A O 1
ATOM 687 N N . GLY A 1 85 ? 10.570 7.189 -15.826 1.00 68.75 85 GLY A N 1
ATOM 688 C CA . GLY A 1 85 ? 11.575 6.339 -16.489 1.00 68.75 85 GLY A CA 1
ATOM 689 C C . GLY A 1 85 ? 11.056 4.962 -16.933 1.00 68.75 85 GLY A C 1
ATOM 690 O O . GLY A 1 85 ? 9.851 4.725 -16.965 1.00 68.75 85 GLY A O 1
ATOM 691 N N . ARG A 1 86 ? 11.967 4.052 -17.320 1.00 59.22 86 ARG A N 1
ATOM 692 C CA . ARG A 1 86 ? 11.629 2.662 -17.693 1.00 59.22 86 ARG A CA 1
ATOM 693 C C . ARG A 1 86 ? 11.269 1.857 -16.438 1.00 59.22 86 ARG A C 1
ATOM 695 O O . ARG A 1 86 ? 12.070 1.752 -15.515 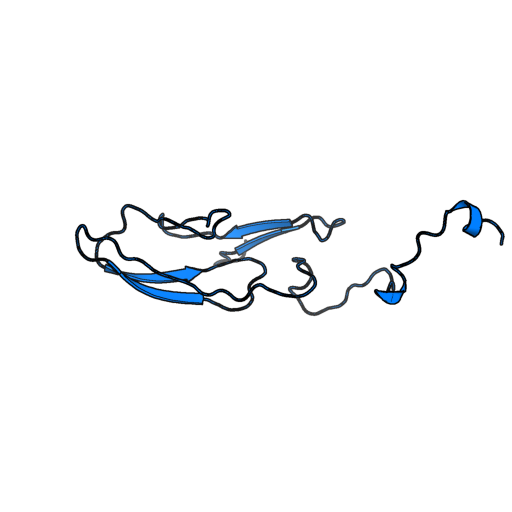1.00 59.22 86 ARG A O 1
ATOM 702 N N . LEU A 1 87 ? 10.069 1.282 -16.419 1.00 59.38 87 LEU A N 1
ATOM 703 C CA . LEU A 1 87 ? 9.482 0.594 -15.264 1.00 59.38 87 LEU A CA 1
ATOM 704 C C . LEU A 1 87 ? 9.528 -0.934 -15.455 1.00 59.38 87 LEU A C 1
ATOM 706 O O . LEU A 1 87 ? 8.494 -1.561 -15.646 1.00 59.38 87 LEU A O 1
ATOM 710 N N . TYR A 1 88 ? 10.722 -1.534 -15.466 1.00 61.12 88 TYR A N 1
ATOM 711 C CA . TYR A 1 88 ? 10.884 -2.991 -15.608 1.00 61.12 88 TYR A CA 1
ATOM 712 C C . TYR A 1 88 ? 11.532 -3.602 -14.356 1.00 61.12 88 TYR A C 1
ATOM 714 O O . TYR A 1 88 ? 12.504 -3.054 -13.829 1.00 61.12 88 TYR A O 1
ATOM 722 N N . ALA A 1 89 ? 11.059 -4.770 -13.907 1.00 53.34 89 ALA A N 1
ATOM 723 C CA . ALA A 1 89 ? 11.594 -5.489 -12.744 1.00 53.34 89 ALA A CA 1
ATOM 724 C C . ALA A 1 89 ? 13.088 -5.830 -12.868 1.00 53.34 89 ALA A C 1
ATOM 726 O O . ALA A 1 89 ? 13.797 -5.904 -11.864 1.00 53.34 89 ALA A O 1
ATOM 727 N N . ASN A 1 90 ? 13.596 -5.990 -14.094 1.00 51.91 90 ASN A N 1
ATOM 728 C CA . ASN A 1 90 ? 14.999 -6.326 -14.349 1.00 51.91 90 ASN A CA 1
ATOM 729 C C . ASN A 1 90 ? 15.973 -5.157 -14.111 1.00 51.91 90 ASN A C 1
ATOM 731 O O . ASN A 1 90 ? 17.181 -5.364 -14.176 1.00 51.91 90 ASN A O 1
ATOM 735 N N . GLN A 1 91 ? 15.482 -3.956 -13.794 1.00 52.22 91 GLN A N 1
ATOM 736 C CA . GLN A 1 91 ? 16.317 -2.802 -13.451 1.00 52.22 91 GLN A CA 1
ATOM 737 C C . GLN A 1 91 ? 16.524 -2.630 -11.929 1.00 52.22 91 GLN A C 1
ATOM 739 O O . GLN A 1 91 ? 16.996 -1.586 -11.480 1.00 52.22 91 GLN A O 1
ATOM 744 N N . MET A 1 92 ? 16.204 -3.658 -11.127 1.00 47.94 92 MET A N 1
ATOM 745 C CA . MET A 1 92 ? 16.376 -3.668 -9.663 1.00 47.94 92 MET A CA 1
ATOM 746 C C . MET A 1 92 ? 17.701 -4.255 -9.142 1.00 47.94 92 MET A C 1
ATOM 748 O O . MET A 1 92 ? 17.881 -4.346 -7.929 1.00 47.94 92 MET A O 1
ATOM 752 N N . VAL A 1 93 ? 18.659 -4.612 -9.998 1.00 42.69 93 VAL A N 1
ATOM 753 C CA . VAL A 1 93 ? 20.031 -4.933 -9.566 1.00 42.69 93 VAL A CA 1
ATOM 754 C C . VAL A 1 93 ? 20.996 -4.313 -10.566 1.00 42.69 93 VAL A C 1
ATOM 756 O O . VAL A 1 93 ? 20.846 -4.509 -11.770 1.00 42.69 93 VAL A O 1
ATOM 759 N N . GLU A 1 94 ? 21.954 -3.529 -10.071 1.00 37.81 94 GLU A N 1
ATOM 760 C CA . GLU A 1 94 ? 23.067 -2.988 -10.852 1.00 37.81 94 GLU A CA 1
ATOM 761 C C . GLU A 1 94 ? 23.708 -4.109 -11.676 1.00 37.81 94 GLU A C 1
ATOM 763 O O . GLU A 1 94 ? 24.307 -5.011 -11.099 1.00 37.81 94 GLU A O 1
ATOM 768 N N . ASN A 1 95 ? 23.488 -4.099 -12.996 1.00 37.53 95 ASN A N 1
ATOM 769 C CA . ASN A 1 95 ? 24.402 -4.527 -14.061 1.00 37.53 95 ASN A CA 1
ATOM 770 C C . ASN A 1 95 ? 23.666 -4.497 -15.411 1.00 37.53 95 ASN A C 1
ATOM 772 O O . ASN A 1 95 ? 22.687 -5.210 -15.632 1.00 37.53 95 ASN A O 1
ATOM 776 N N . ALA A 1 96 ? 24.159 -3.672 -16.334 1.00 35.44 96 ALA A N 1
ATOM 777 C CA . ALA A 1 96 ? 23.633 -3.527 -17.685 1.00 35.44 96 ALA A CA 1
ATOM 778 C C . ALA A 1 96 ? 23.909 -4.786 -18.527 1.00 35.44 96 ALA A C 1
ATOM 780 O O . ALA A 1 96 ? 24.888 -4.853 -19.265 1.00 35.44 96 ALA A O 1
ATOM 781 N N . TYR A 1 97 ? 23.036 -5.791 -18.456 1.00 35.00 97 TYR A N 1
ATOM 782 C CA . TYR A 1 97 ? 23.006 -6.861 -19.455 1.00 35.00 97 TYR A CA 1
ATOM 783 C C . TYR A 1 97 ? 22.205 -6.397 -20.677 1.00 35.00 97 TYR A C 1
ATOM 785 O O . TYR A 1 97 ? 21.068 -6.805 -20.907 1.00 35.00 97 TYR A O 1
ATOM 793 N N . VAL A 1 98 ? 22.804 -5.516 -21.480 1.00 37.88 98 VAL A N 1
ATOM 794 C CA . VAL A 1 98 ? 22.288 -5.199 -22.815 1.00 37.88 98 VAL A CA 1
ATOM 795 C C . VAL A 1 98 ? 22.878 -6.226 -23.780 1.00 37.88 98 VAL A C 1
ATOM 797 O O . VAL A 1 98 ? 24.011 -6.093 -24.226 1.00 37.88 98 VAL A O 1
ATOM 800 N N . ARG A 1 99 ? 22.135 -7.298 -24.089 1.00 33.62 99 ARG A N 1
ATOM 801 C CA . ARG A 1 99 ? 22.577 -8.284 -25.099 1.00 33.62 99 ARG A CA 1
ATOM 802 C C . ARG A 1 99 ? 22.394 -7.791 -26.543 1.00 33.62 99 ARG A C 1
ATOM 804 O O . ARG A 1 99 ? 22.765 -8.498 -27.469 1.00 33.62 99 ARG A O 1
ATOM 811 N N . TYR A 1 100 ? 21.868 -6.582 -26.730 1.00 36.28 100 TYR A N 1
ATOM 812 C CA . TYR A 1 100 ? 21.784 -5.906 -28.019 1.00 36.28 100 TYR A CA 1
ATOM 813 C C . TYR A 1 100 ? 22.023 -4.415 -27.807 1.00 36.28 100 TYR A C 1
ATOM 815 O O . TYR A 1 100 ? 21.179 -3.735 -27.233 1.00 36.28 100 TYR A O 1
ATOM 823 N N . THR A 1 101 ? 23.177 -3.913 -28.244 1.00 34.31 101 THR A N 1
ATOM 824 C CA . THR A 1 101 ? 23.474 -2.480 -28.330 1.00 34.31 101 THR A CA 1
ATOM 825 C C . THR A 1 101 ? 22.456 -1.817 -29.254 1.00 34.31 101 THR A C 1
ATOM 827 O O . THR A 1 101 ? 22.660 -1.735 -30.460 1.00 34.31 101 THR A O 1
ATOM 830 N N . ILE A 1 102 ? 21.328 -1.392 -28.699 1.00 36.12 102 ILE A N 1
ATOM 831 C CA . ILE A 1 102 ? 20.379 -0.502 -29.354 1.00 36.12 102 ILE A CA 1
ATOM 832 C C . ILE A 1 102 ? 20.126 0.620 -28.355 1.00 36.12 102 ILE A C 1
ATOM 834 O O . ILE A 1 102 ? 19.355 0.471 -27.406 1.00 36.12 102 ILE A O 1
ATOM 838 N N . THR A 1 103 ? 20.869 1.711 -28.525 1.00 40.75 103 THR A N 1
ATOM 839 C CA . THR A 1 103 ? 20.591 2.984 -27.863 1.00 40.75 103 THR A CA 1
ATOM 840 C C . THR A 1 103 ? 19.271 3.544 -28.401 1.00 40.75 103 THR A C 1
ATOM 842 O O . THR A 1 103 ? 18.868 3.245 -29.529 1.00 40.75 103 THR A O 1
ATOM 845 N N . GLU A 1 104 ? 18.552 4.303 -27.570 1.00 48.19 104 GLU A N 1
ATOM 846 C CA . GLU A 1 104 ? 17.196 4.815 -27.851 1.00 48.19 104 GLU A CA 1
ATOM 847 C C . GLU A 1 104 ? 17.119 5.664 -29.136 1.00 48.19 104 GLU A C 1
ATOM 849 O O . GLU A 1 104 ? 16.059 5.785 -29.746 1.00 48.19 104 GLU A O 1
ATOM 854 N N . ASP A 1 105 ? 18.261 6.145 -29.617 1.00 47.66 105 ASP A N 1
ATOM 855 C CA . ASP A 1 105 ? 18.446 6.916 -30.847 1.00 47.66 105 ASP A CA 1
ATOM 856 C C . ASP A 1 105 ? 18.085 6.133 -32.129 1.00 47.66 105 ASP A C 1
ATOM 858 O O . ASP A 1 105 ? 17.728 6.730 -33.144 1.00 47.66 105 ASP A O 1
ATOM 862 N N . VAL A 1 106 ? 18.122 4.795 -32.100 1.00 47.78 106 VAL A N 1
ATOM 863 C CA . VAL A 1 106 ? 17.835 3.944 -33.275 1.00 47.78 106 VAL A CA 1
ATOM 864 C C . VAL A 1 106 ? 16.326 3.686 -33.450 1.00 47.78 106 VAL A C 1
ATOM 866 O O . VAL A 1 106 ? 15.889 3.142 -34.464 1.00 47.78 106 VAL A O 1
ATOM 869 N N . GLN A 1 107 ? 15.490 4.094 -32.491 1.00 49.84 107 GLN A N 1
ATOM 870 C CA . GLN A 1 107 ? 14.083 3.687 -32.426 1.00 49.84 107 GLN A CA 1
ATOM 871 C C . GLN A 1 107 ? 13.082 4.645 -33.104 1.00 49.84 107 GLN A C 1
ATOM 873 O O . GLN A 1 107 ? 11.912 4.657 -32.728 1.00 49.84 107 GLN A O 1
ATOM 878 N N . SER A 1 108 ? 13.478 5.430 -34.112 1.00 49.41 108 SER A N 1
ATOM 879 C CA . SER A 1 108 ? 12.535 6.346 -34.791 1.00 49.41 108 SER A CA 1
ATOM 880 C C . SER A 1 108 ? 12.236 6.048 -36.264 1.00 49.41 108 SER A C 1
ATOM 882 O O . SER A 1 108 ? 11.375 6.716 -36.831 1.00 49.41 108 SER A O 1
ATOM 884 N N . GLN A 1 109 ? 12.840 5.028 -36.891 1.00 50.94 109 GLN A N 1
ATOM 885 C CA . GLN A 1 109 ? 12.510 4.682 -38.282 1.00 50.94 109 GLN A CA 1
ATOM 886 C C . GLN A 1 109 ? 12.271 3.183 -38.488 1.00 50.94 109 GLN A C 1
ATOM 888 O O . GLN A 1 109 ? 13.180 2.357 -38.411 1.00 50.94 109 GLN A O 1
ATOM 893 N N . ILE A 1 110 ? 11.016 2.832 -38.787 1.00 58.56 110 ILE A N 1
ATOM 894 C CA . ILE A 1 110 ? 10.641 1.512 -39.298 1.00 58.56 110 ILE A CA 1
ATOM 895 C C . ILE A 1 110 ? 11.075 1.467 -40.765 1.00 58.56 110 ILE A C 1
ATOM 897 O O . ILE A 1 110 ? 10.363 1.948 -41.640 1.00 58.56 110 ILE A O 1
ATOM 901 N N . VAL A 1 111 ? 12.257 0.910 -41.025 1.00 59.59 111 VAL A N 1
ATOM 902 C CA . VAL A 1 111 ? 12.726 0.638 -42.390 1.00 59.59 111 VAL A CA 1
ATOM 903 C C . VAL A 1 111 ? 12.195 -0.735 -42.823 1.00 59.59 111 VAL A C 1
ATOM 905 O O . VAL A 1 111 ? 12.495 -1.728 -42.146 1.00 59.59 111 VAL A O 1
ATOM 908 N N . PRO A 1 112 ? 11.408 -0.833 -43.910 1.00 55.91 112 PRO A N 1
ATOM 909 C CA . PRO A 1 112 ? 10.904 -2.105 -44.418 1.00 55.91 112 PRO A CA 1
ATOM 910 C C . PRO A 1 112 ? 12.040 -3.084 -44.731 1.00 55.91 112 PRO A C 1
ATOM 912 O O . PRO A 1 112 ? 13.063 -2.720 -45.305 1.00 55.91 112 PRO A O 1
ATOM 915 N N . THR A 1 113 ? 11.853 -4.361 -44.393 1.00 57.72 113 THR A N 1
ATOM 916 C CA . THR A 1 113 ? 12.881 -5.411 -44.529 1.00 57.72 113 THR A CA 1
ATOM 917 C C . THR A 1 113 ? 13.391 -5.586 -45.966 1.00 57.72 113 THR A C 1
ATOM 919 O O . THR A 1 113 ? 14.537 -5.984 -46.157 1.00 57.72 113 THR A O 1
ATOM 922 N N . LEU A 1 114 ? 12.573 -5.225 -46.961 1.00 58.91 114 LEU A N 1
ATOM 923 C CA . LEU A 1 114 ? 12.919 -5.213 -48.387 1.00 58.91 114 LEU A CA 1
ATOM 924 C C . LEU A 1 114 ? 14.114 -4.301 -48.720 1.00 58.91 114 LEU A C 1
ATOM 926 O O . LEU A 1 114 ? 14.892 -4.634 -49.606 1.00 58.91 114 LEU A O 1
ATOM 930 N N . GLU A 1 115 ? 14.315 -3.200 -47.992 1.00 60.88 115 GLU A N 1
ATOM 931 C CA . GLU A 1 115 ? 15.429 -2.270 -48.243 1.00 60.88 115 GLU A CA 1
ATOM 932 C C . GLU A 1 115 ? 16.767 -2.775 -47.677 1.00 60.88 115 GLU A C 1
ATOM 934 O O . GLU A 1 115 ? 17.830 -2.340 -48.109 1.00 60.88 115 GLU A O 1
ATOM 939 N N . LYS A 1 116 ? 16.741 -3.733 -46.739 1.00 56.91 116 LYS A N 1
ATOM 940 C CA . LYS A 1 116 ? 17.952 -4.293 -46.110 1.00 56.91 116 LYS A CA 1
ATOM 941 C C . LYS A 1 116 ? 18.582 -5.459 -46.877 1.00 56.91 116 LYS A C 1
ATOM 943 O O . LYS A 1 116 ? 19.630 -5.939 -46.461 1.00 56.91 116 LYS A O 1
ATOM 948 N N . GLN A 1 117 ? 17.953 -5.938 -47.951 1.00 52.84 117 GLN A N 1
ATOM 949 C CA . GLN A 1 117 ? 18.428 -7.101 -48.718 1.00 52.84 117 GLN A CA 1
ATOM 950 C C . GLN A 1 117 ? 19.293 -6.742 -49.934 1.00 52.84 117 GLN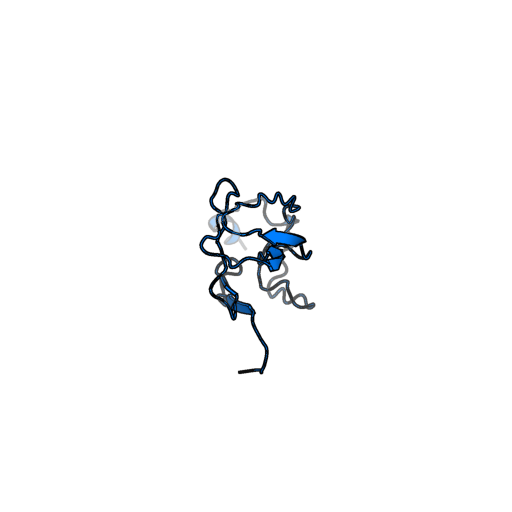 A C 1
ATOM 952 O O . GLN A 1 117 ? 19.740 -7.639 -50.642 1.00 52.84 117 GLN A O 1
ATOM 957 N N . ALA A 1 118 ? 19.544 -5.457 -50.183 1.00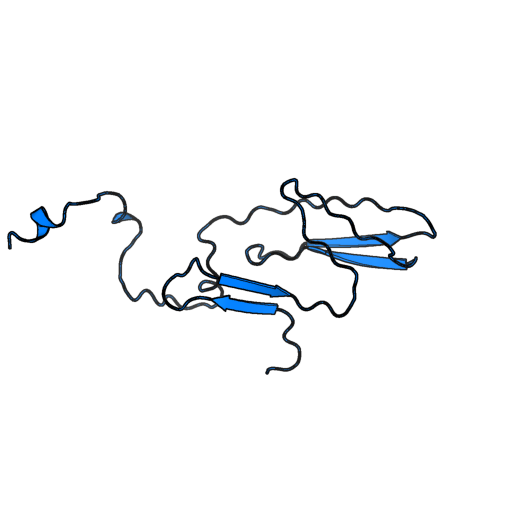 54.28 118 ALA A N 1
ATOM 958 C CA . ALA A 1 118 ? 20.414 -5.011 -51.264 1.00 54.28 118 ALA A CA 1
ATOM 959 C C . ALA A 1 118 ? 21.836 -4.719 -50.755 1.00 54.28 118 ALA A C 1
ATOM 961 O O . ALA A 1 118 ? 22.259 -3.571 -50.800 1.00 54.28 118 ALA A O 1
ATOM 962 N N . TYR A 1 119 ? 22.542 -5.731 -50.239 1.00 50.97 119 TYR A N 1
ATOM 963 C CA . TYR A 1 119 ? 24.010 -5.778 -50.126 1.00 50.97 119 TYR A CA 1
ATOM 964 C C . TYR A 1 119 ? 24.486 -7.222 -49.953 1.00 50.97 119 TYR A C 1
ATOM 966 O O . TYR A 1 119 ? 23.848 -7.959 -49.167 1.00 50.97 119 TYR A O 1
#

Radius of gyration: 21.69 Å; chains: 1; bounding box: 41×32×70 Å